Protein A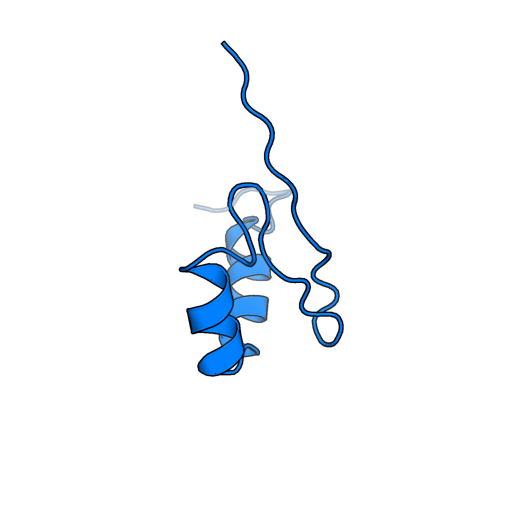F-A0A7Y6YCT5-F1 (afdb_monomer)

Radius of gyration: 14.13 Å; Cα contacts (8 Å, |Δi|>4): 38; chains: 1; bounding box: 32×34×30 Å

pLDDT: mean 86.25, std 16.67, range [42.88, 97.81]

Nearest PDB structures (foldseek):
  7ms2-assembly1_B  TM=9.012E-01  e=2.377E-02  Acetivibrio thermocellus AD2
  3abz-assembly1_C  TM=9.177E-01  e=4.164E-02  Kluyveromyces marxianus
  7ms2-assembly1_A  TM=8.959E-01  e=6.799E-02  Acetivibrio thermocellus AD2
  8j9f-assembly2_A  TM=8.434E-01  e=2.086E-01  Paenibacillus relictisesami

Structure (mmCIF, N/CA/C/O backbone):
data_AF-A0A7Y6YCT5-F1
#
_entry.id   AF-A0A7Y6YCT5-F1
#
loop_
_atom_site.group_PDB
_atom_site.id
_atom_site.type_symbol
_atom_site.label_atom_id
_atom_site.label_alt_id
_atom_site.label_comp_id
_atom_site.label_asym_id
_atom_site.label_entity_id
_atom_site.label_seq_id
_atom_site.pdbx_PDB_ins_code
_atom_site.Cartn_x
_atom_site.Cartn_y
_atom_site.Cartn_z
_atom_site.occupancy
_atom_site.B_iso_or_equiv
_atom_site.auth_seq_id
_atom_site.auth_comp_id
_atom_site.auth_asym_id
_atom_site.auth_atom_id
_atom_site.pdbx_PDB_model_num
ATOM 1 N N . MET A 1 1 ? -12.396 25.967 -0.864 1.00 46.62 1 MET A N 1
ATOM 2 C CA . MET A 1 1 ? -12.022 25.683 -2.264 1.00 46.62 1 MET A CA 1
ATOM 3 C C . MET A 1 1 ? -12.910 24.551 -2.769 1.00 46.62 1 MET A C 1
ATOM 5 O O . MET A 1 1 ? -12.614 23.406 -2.472 1.00 46.62 1 MET A O 1
ATOM 9 N N . ASN A 1 2 ? -14.019 24.856 -3.449 1.00 42.88 2 ASN A N 1
ATOM 10 C CA . ASN A 1 2 ? -14.949 23.847 -3.977 1.00 42.88 2 ASN A CA 1
ATOM 11 C C . ASN A 1 2 ? -14.814 23.794 -5.503 1.00 42.88 2 ASN A C 1
ATOM 13 O O . ASN A 1 2 ? -14.941 24.827 -6.156 1.00 42.88 2 ASN A O 1
ATOM 17 N N . ASN A 1 3 ? -14.560 22.606 -6.056 1.00 52.78 3 ASN A N 1
ATOM 18 C CA . ASN A 1 3 ? -14.608 22.333 -7.493 1.00 52.78 3 ASN A CA 1
ATOM 19 C C . ASN A 1 3 ? -15.967 21.677 -7.816 1.00 52.78 3 ASN A C 1
ATOM 21 O O . ASN A 1 3 ? -16.270 20.645 -7.216 1.00 52.78 3 ASN A O 1
ATOM 25 N N . PRO A 1 4 ? -16.787 22.222 -8.735 1.00 58.38 4 PRO A N 1
ATOM 26 C CA . PRO A 1 4 ? -18.158 21.751 -8.972 1.00 58.38 4 PRO A CA 1
ATOM 27 C C . PRO A 1 4 ? -18.286 20.364 -9.633 1.00 58.38 4 PRO A C 1
ATOM 29 O O . PRO A 1 4 ? -19.403 19.890 -9.787 1.00 58.38 4 PRO A O 1
ATOM 32 N N . ASN A 1 5 ? -17.175 19.695 -9.974 1.00 61.12 5 ASN A N 1
ATOM 33 C CA . ASN A 1 5 ? -17.138 18.295 -10.435 1.00 61.12 5 ASN A CA 1
ATOM 34 C C . ASN A 1 5 ? -16.120 17.427 -9.655 1.00 61.12 5 ASN A C 1
ATOM 36 O O . ASN A 1 5 ? -15.702 16.378 -10.136 1.00 61.12 5 ASN A O 1
ATOM 40 N N . GLY A 1 6 ? -15.642 17.884 -8.491 1.00 49.47 6 GLY A N 1
ATOM 41 C CA . GLY A 1 6 ? -14.481 17.301 -7.815 1.00 49.47 6 GLY A CA 1
ATOM 42 C C . GLY A 1 6 ? -14.816 16.514 -6.554 1.00 49.47 6 GLY A C 1
ATOM 43 O O . GLY A 1 6 ? -14.871 17.097 -5.475 1.00 49.47 6 GLY A O 1
ATOM 44 N N . THR A 1 7 ? -14.884 15.186 -6.644 1.00 51.78 7 THR A N 1
ATOM 45 C CA . THR A 1 7 ? -14.291 14.390 -5.562 1.00 51.78 7 THR A CA 1
ATOM 46 C C . THR A 1 7 ? -12.781 14.541 -5.744 1.00 51.78 7 THR A C 1
ATOM 48 O O . THR A 1 7 ? -12.275 14.163 -6.802 1.00 51.78 7 THR A O 1
ATOM 51 N N . PRO A 1 8 ? -12.033 15.158 -4.814 1.00 49.31 8 PRO A N 1
ATOM 52 C CA . PRO A 1 8 ? -10.584 15.128 -4.926 1.00 49.31 8 PRO A CA 1
ATOM 53 C C . PRO A 1 8 ? -10.172 13.651 -4.896 1.00 49.31 8 PRO A C 1
ATOM 55 O O . PRO A 1 8 ? -10.670 12.912 -4.051 1.00 49.31 8 PRO A O 1
ATOM 58 N N . ALA A 1 9 ? -9.301 13.202 -5.805 1.00 55.84 9 ALA A N 1
ATOM 59 C CA . ALA A 1 9 ? -8.781 11.825 -5.792 1.00 55.84 9 ALA A CA 1
ATOM 60 C C . ALA A 1 9 ? -8.267 11.415 -4.392 1.00 55.84 9 ALA A C 1
ATOM 62 O O . ALA A 1 9 ? -8.387 10.259 -3.990 1.00 55.84 9 ALA A O 1
ATOM 63 N N . ASN A 1 10 ? -7.802 12.403 -3.621 1.00 59.72 10 ASN A N 1
ATOM 64 C CA . ASN A 1 10 ? -7.489 12.300 -2.201 1.00 59.72 10 ASN A CA 1
ATOM 65 C C . ASN A 1 10 ? -8.580 11.621 -1.362 1.00 59.72 10 ASN A C 1
ATOM 67 O O . ASN A 1 10 ? -8.256 10.703 -0.625 1.00 59.72 10 ASN A O 1
ATOM 71 N N . GLY A 1 11 ? -9.859 11.971 -1.529 1.00 75.56 11 GLY A N 1
ATOM 72 C CA . GLY A 1 11 ? -10.937 11.438 -0.688 1.00 75.56 11 GLY A CA 1
ATOM 73 C C . GLY A 1 11 ? -11.132 9.926 -0.819 1.00 75.56 11 GLY A C 1
ATOM 74 O O . GLY A 1 11 ? -11.453 9.255 0.157 1.00 75.56 11 GLY A O 1
ATOM 75 N N . GLN A 1 12 ? -10.908 9.367 -2.012 1.00 86.25 12 GLN A N 1
ATOM 76 C CA . GLN A 1 12 ? -10.982 7.918 -2.229 1.00 86.25 12 GLN A CA 1
ATOM 77 C C . GLN A 1 12 ? -9.731 7.205 -1.704 1.00 86.25 12 GLN A C 1
ATOM 79 O O . GLN A 1 12 ? -9.835 6.126 -1.126 1.00 86.25 12 GLN A O 1
ATOM 84 N N . ALA A 1 13 ? -8.554 7.812 -1.879 1.00 88.56 13 ALA A N 1
ATOM 85 C CA . ALA A 1 13 ? -7.309 7.276 -1.342 1.00 88.56 13 ALA A CA 1
ATOM 86 C C . ALA A 1 13 ? -7.312 7.271 0.197 1.00 88.56 13 ALA A C 1
ATOM 88 O O . ALA A 1 13 ? -6.962 6.264 0.799 1.00 88.56 13 ALA A O 1
ATOM 89 N N . GLU A 1 14 ? -7.778 8.350 0.826 1.00 91.75 14 GLU A N 1
ATOM 90 C CA . GLU A 1 14 ? -7.922 8.487 2.281 1.00 91.75 14 GLU A CA 1
ATOM 91 C C . GLU A 1 14 ? -8.842 7.390 2.850 1.00 91.75 14 GLU A C 1
ATOM 93 O O . GLU A 1 14 ? -8.458 6.683 3.777 1.00 91.75 14 GLU A O 1
ATOM 98 N N . GLN A 1 15 ? -9.992 7.137 2.212 1.00 93.19 15 GLN A N 1
ATOM 99 C CA . GLN A 1 15 ? -10.903 6.048 2.600 1.00 93.19 15 GLN A CA 1
ATOM 100 C C . GLN A 1 15 ? -10.294 4.647 2.464 1.00 93.19 15 GLN A C 1
ATOM 102 O O . GLN A 1 15 ? -10.645 3.749 3.232 1.00 93.19 15 GLN A O 1
ATOM 107 N N . LEU A 1 16 ? -9.440 4.420 1.463 1.00 94.44 16 LEU A N 1
ATOM 108 C CA . LEU A 1 16 ? -8.742 3.144 1.297 1.00 94.44 16 LEU A CA 1
ATOM 109 C C . LEU A 1 16 ? -7.654 2.978 2.359 1.00 94.44 16 LEU A C 1
ATOM 111 O O . LEU A 1 16 ? -7.544 1.897 2.929 1.00 94.44 16 LEU A O 1
ATOM 115 N N . ILE A 1 17 ? -6.905 4.044 2.659 1.00 94.31 17 ILE A N 1
ATOM 116 C CA . ILE A 1 17 ? -5.848 4.045 3.679 1.00 94.31 17 ILE A CA 1
ATOM 117 C C . ILE A 1 17 ? -6.408 3.684 5.058 1.00 94.31 17 ILE A C 1
ATOM 119 O O . ILE A 1 17 ? -5.809 2.858 5.748 1.00 94.31 17 ILE A O 1
ATOM 123 N N . ASP A 1 18 ? -7.576 4.223 5.420 1.00 96.12 18 ASP A N 1
ATOM 124 C CA . ASP A 1 18 ? -8.256 3.932 6.691 1.00 96.12 18 ASP A CA 1
ATOM 125 C C . ASP A 1 18 ? -8.682 2.460 6.840 1.00 96.12 18 ASP A C 1
ATOM 127 O O . ASP A 1 18 ? -8.928 1.984 7.948 1.00 96.12 18 ASP A O 1
ATOM 131 N N . GLN A 1 19 ? -8.790 1.724 5.731 1.00 97.12 19 GLN A N 1
ATOM 132 C CA . GLN A 1 19 ? -9.200 0.320 5.721 1.00 97.12 19 GLN A CA 1
ATOM 133 C C . GLN A 1 19 ? -8.027 -0.663 5.659 1.00 97.12 19 GLN A C 1
ATOM 135 O O . GLN A 1 19 ? -8.267 -1.868 5.785 1.00 97.12 19 GLN A O 1
ATOM 140 N N . LEU A 1 20 ? -6.798 -0.186 5.446 1.00 97.44 20 LEU A N 1
ATOM 141 C CA . LEU A 1 20 ? -5.609 -1.035 5.374 1.00 97.44 20 LEU A CA 1
ATOM 142 C C . LEU A 1 20 ? -5.232 -1.571 6.757 1.00 97.44 20 LEU A C 1
ATOM 144 O O . LEU A 1 20 ? -5.290 -0.850 7.755 1.00 97.44 20 LEU A O 1
ATOM 148 N N . THR A 1 21 ? -4.763 -2.817 6.816 1.00 97.81 21 THR A N 1
ATOM 149 C CA . THR A 1 21 ? -4.016 -3.282 7.992 1.00 97.81 21 THR A CA 1
ATOM 150 C C . THR A 1 21 ? -2.613 -2.675 8.011 1.00 97.81 21 THR A C 1
ATOM 152 O O . THR A 1 21 ? -2.119 -2.167 7.002 1.00 97.81 21 THR A O 1
ATOM 155 N N . LEU A 1 22 ? -1.932 -2.753 9.157 1.00 96.75 22 LEU A N 1
ATOM 156 C CA . LEU A 1 22 ? -0.550 -2.286 9.257 1.00 96.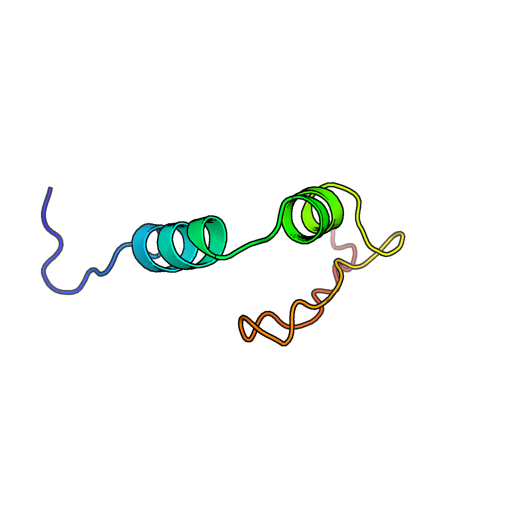75 22 LEU A CA 1
ATOM 157 C C . LEU A 1 22 ? 0.368 -3.056 8.297 1.00 96.75 22 LEU A C 1
ATOM 159 O O . LEU A 1 22 ? 1.231 -2.466 7.656 1.00 96.75 22 LEU A O 1
ATOM 163 N N . GLU A 1 23 ? 0.166 -4.363 8.164 1.00 96.50 23 GLU A N 1
ATOM 164 C CA . GLU A 1 23 ? 0.925 -5.211 7.247 1.00 96.50 23 GLU A CA 1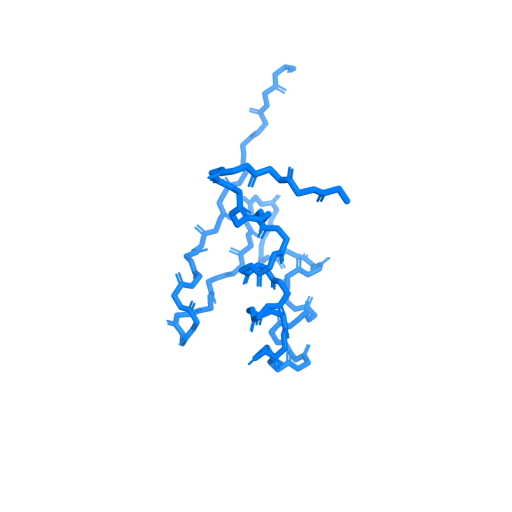
ATOM 165 C C . GLU A 1 23 ? 0.698 -4.796 5.790 1.00 96.50 23 GLU A C 1
ATOM 167 O O . GLU A 1 23 ? 1.658 -4.690 5.028 1.00 96.50 23 GLU A O 1
ATOM 172 N N . GLU A 1 24 ? -0.551 -4.505 5.412 1.00 96.81 24 GLU A N 1
ATOM 173 C CA . GLU A 1 24 ? -0.892 -4.015 4.075 1.00 96.81 24 GLU A CA 1
ATOM 174 C C . GLU A 1 24 ? -0.246 -2.644 3.808 1.00 96.81 24 GLU A C 1
ATOM 176 O O . GLU A 1 24 ? 0.366 -2.457 2.756 1.00 96.81 24 GLU A O 1
ATOM 181 N N . GLN A 1 25 ? -0.278 -1.718 4.775 1.00 95.69 25 GLN A N 1
ATOM 182 C CA . GLN A 1 25 ? 0.416 -0.426 4.675 1.00 95.69 25 GLN A CA 1
ATOM 183 C C . GLN A 1 25 ? 1.925 -0.602 4.486 1.00 95.69 25 GLN A C 1
ATOM 185 O O . GLN A 1 25 ? 2.502 -0.016 3.573 1.00 95.69 25 GLN A O 1
ATOM 190 N N . VAL A 1 26 ? 2.565 -1.433 5.313 1.00 95.69 26 VAL A N 1
ATOM 191 C CA . VAL A 1 26 ? 4.008 -1.698 5.224 1.00 95.69 26 VAL A CA 1
ATOM 192 C C . VAL A 1 26 ? 4.365 -2.324 3.876 1.00 95.69 26 VAL A C 1
ATOM 194 O O . VAL A 1 26 ? 5.350 -1.917 3.263 1.00 95.69 26 VAL A O 1
ATOM 197 N N . SER A 1 27 ? 3.544 -3.249 3.371 1.00 94.94 27 SER A N 1
ATOM 198 C CA . SER A 1 27 ? 3.789 -3.918 2.087 1.00 94.94 27 SER A CA 1
ATOM 199 C C . SER A 1 27 ? 3.817 -2.951 0.894 1.00 94.94 27 SER A C 1
ATOM 201 O O . SER A 1 27 ? 4.573 -3.154 -0.057 1.00 94.94 27 SER A O 1
ATOM 203 N N . LEU A 1 28 ? 3.048 -1.858 0.963 1.00 95.00 28 LEU A N 1
ATOM 204 C CA . LEU A 1 28 ? 3.023 -0.821 -0.070 1.00 95.00 28 LEU A CA 1
ATOM 205 C C . LEU A 1 28 ? 4.246 0.110 -0.028 1.00 95.00 28 LEU A C 1
ATOM 207 O O . LEU A 1 28 ? 4.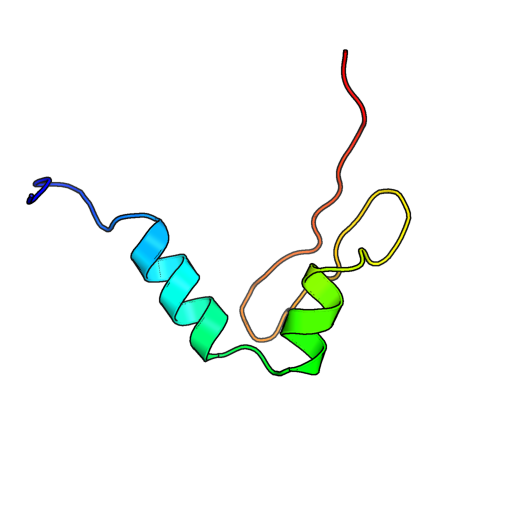474 0.850 -0.982 1.00 95.00 28 LEU A O 1
ATOM 211 N N . LEU A 1 29 ? 5.041 0.077 1.047 1.00 94.69 29 LEU A N 1
ATOM 212 C CA . LEU A 1 29 ? 6.227 0.922 1.216 1.00 94.69 29 LEU A CA 1
ATOM 213 C C . LEU A 1 29 ? 7.535 0.234 0.806 1.00 94.69 29 LEU A C 1
ATOM 215 O O . LEU A 1 29 ? 8.559 0.908 0.705 1.00 94.69 29 LEU A O 1
ATOM 219 N N . SER A 1 30 ? 7.526 -1.083 0.585 1.00 89.62 30 SER A N 1
ATOM 220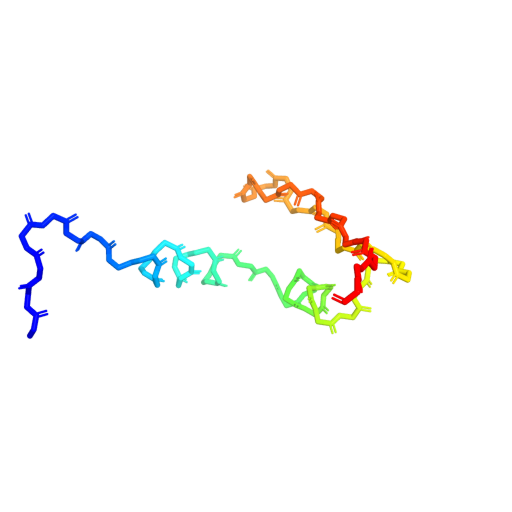 C CA . SER A 1 30 ? 8.751 -1.861 0.353 1.00 89.62 30 SER A CA 1
ATOM 221 C C . SER A 1 30 ? 8.869 -2.506 -1.026 1.00 89.62 30 SER A C 1
ATOM 223 O O . SER A 1 30 ? 9.931 -3.042 -1.333 1.00 89.62 30 SER A O 1
ATOM 225 N N . GLY A 1 31 ? 7.820 -2.479 -1.853 1.00 88.44 31 GLY A N 1
ATOM 226 C CA . GLY A 1 31 ? 7.779 -3.326 -3.048 1.00 88.44 31 GLY A CA 1
ATOM 227 C C . GLY A 1 31 ? 7.545 -4.801 -2.696 1.00 88.44 31 GLY A C 1
ATOM 228 O O . GLY A 1 31 ? 7.895 -5.267 -1.612 1.00 88.44 31 GLY A O 1
ATOM 229 N N . GLU A 1 32 ? 6.929 -5.538 -3.617 1.00 92.94 32 GLU A N 1
ATOM 230 C CA . GLU A 1 32 ? 6.882 -7.008 -3.605 1.00 92.94 32 GLU A CA 1
ATOM 231 C C . GLU A 1 32 ? 8.155 -7.585 -4.241 1.00 92.94 32 GLU A C 1
ATOM 233 O O . GLU A 1 32 ? 8.721 -8.566 -3.762 1.00 92.94 32 GLU A O 1
ATOM 238 N N . ASP A 1 33 ? 8.617 -6.943 -5.314 1.00 92.88 33 ASP A N 1
ATOM 239 C CA . ASP A 1 33 ? 9.873 -7.222 -5.998 1.00 92.88 33 ASP A CA 1
ATOM 240 C C . ASP A 1 33 ? 10.455 -5.923 -6.582 1.00 92.88 33 ASP A C 1
ATOM 242 O O . ASP A 1 33 ? 9.927 -4.832 -6.361 1.00 92.88 33 ASP A O 1
ATOM 246 N N . PHE A 1 34 ? 11.548 -6.032 -7.340 1.00 92.75 34 PHE A N 1
ATOM 247 C CA . PHE A 1 34 ? 12.230 -4.888 -7.957 1.00 92.75 34 PHE A CA 1
ATOM 248 C C . PHE A 1 34 ? 11.323 -3.999 -8.819 1.00 92.75 34 PHE A C 1
ATOM 250 O O . PHE A 1 34 ? 11.652 -2.837 -9.037 1.00 92.75 34 PHE A O 1
ATOM 257 N N . TRP A 1 35 ? 10.210 -4.533 -9.324 1.00 95.19 35 TRP A N 1
ATOM 258 C CA . TRP A 1 35 ? 9.388 -3.880 -10.334 1.00 95.19 35 TRP A CA 1
ATOM 259 C C . TRP A 1 35 ? 7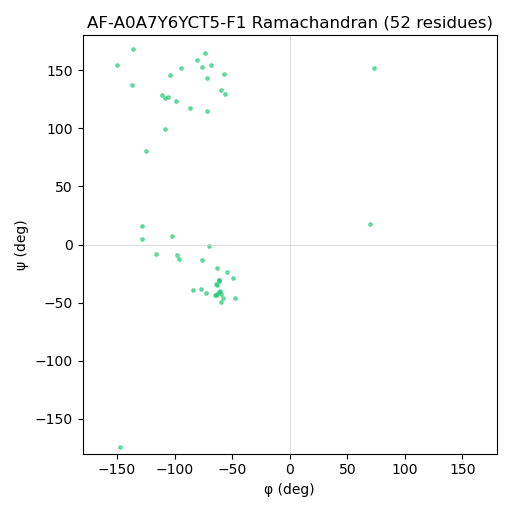.916 -3.813 -9.958 1.00 95.19 35 TRP A C 1
ATOM 261 O O . TRP A 1 35 ? 7.110 -3.398 -10.788 1.00 95.19 35 TRP A O 1
ATOM 271 N N . SER A 1 36 ? 7.509 -4.238 -8.765 1.00 96.56 36 SER A N 1
ATOM 272 C CA . SER A 1 36 ? 6.087 -4.304 -8.453 1.00 96.56 36 SER A CA 1
ATOM 273 C C . SER A 1 36 ? 5.737 -4.094 -6.992 1.00 96.56 36 SER A C 1
ATOM 275 O O . SER A 1 36 ? 6.533 -4.336 -6.091 1.00 96.56 36 SER A O 1
ATOM 277 N N . LEU A 1 37 ? 4.507 -3.630 -6.783 1.00 96.75 37 LEU A N 1
ATOM 278 C CA . LEU A 1 37 ? 3.828 -3.577 -5.495 1.00 96.75 37 LEU A CA 1
ATOM 279 C C . LEU A 1 37 ? 2.787 -4.698 -5.417 1.00 96.75 37 LEU A C 1
ATOM 281 O O . LEU A 1 37 ? 2.150 -5.000 -6.438 1.00 96.75 37 LEU A O 1
ATOM 285 N N . PRO A 1 38 ? 2.564 -5.269 -4.222 1.00 96.19 38 PRO A N 1
ATOM 286 C CA . PRO A 1 38 ? 1.610 -6.350 -4.050 1.00 96.19 38 PRO A CA 1
ATOM 287 C C . PRO A 1 38 ? 0.170 -5.864 -4.253 1.00 96.19 38 PRO A C 1
ATOM 289 O O . PRO A 1 38 ? -0.154 -4.690 -4.071 1.00 96.19 38 PRO A O 1
ATOM 292 N N . ALA A 1 39 ? -0.713 -6.786 -4.632 1.00 96.94 39 ALA A N 1
ATOM 293 C CA . ALA A 1 39 ? -2.149 -6.527 -4.674 1.00 96.94 39 ALA A CA 1
ATOM 294 C C . ALA A 1 39 ? -2.755 -6.550 -3.262 1.00 96.94 39 ALA A C 1
ATOM 296 O O . ALA A 1 39 ? -2.307 -7.311 -2.404 1.00 96.94 39 ALA A O 1
ATOM 297 N N . ILE A 1 40 ? -3.853 -5.815 -3.066 1.00 97.38 40 ILE A N 1
ATOM 298 C CA . ILE A 1 40 ? -4.705 -5.900 -1.870 1.00 97.38 40 ILE A CA 1
ATOM 299 C C . ILE A 1 40 ? -6.143 -6.187 -2.337 1.00 97.38 40 ILE A C 1
ATOM 301 O O . ILE A 1 40 ? -6.970 -5.273 -2.444 1.00 97.38 40 ILE A O 1
ATOM 305 N N . PRO A 1 41 ? -6.470 -7.459 -2.660 1.00 96.44 41 PRO A N 1
ATOM 306 C CA . PRO A 1 41 ? -7.734 -7.815 -3.309 1.00 96.44 41 PRO A CA 1
ATOM 307 C C . PRO A 1 41 ? -8.975 -7.477 -2.481 1.00 96.44 41 PRO A C 1
ATOM 309 O O . PRO A 1 41 ? -10.014 -7.147 -3.049 1.00 96.44 41 PRO A O 1
ATOM 312 N N . ARG A 1 42 ? -8.873 -7.503 -1.143 1.00 97.12 42 ARG A N 1
ATOM 313 C CA . ARG A 1 42 ? -9.984 -7.162 -0.237 1.00 97.12 42 ARG A CA 1
ATOM 314 C C . ARG A 1 42 ? -10.464 -5.720 -0.418 1.00 97.12 42 ARG A C 1
ATOM 316 O O . ARG A 1 42 ? -11.643 -5.448 -0.220 1.00 97.12 42 ARG A O 1
ATOM 323 N N . LEU A 1 43 ? -9.556 -4.825 -0.802 1.00 96.31 43 LEU A N 1
ATOM 324 C CA . LEU A 1 43 ? -9.838 -3.415 -1.066 1.00 96.31 43 LEU A CA 1
ATOM 325 C C . LEU A 1 43 ? -9.926 -3.104 -2.569 1.00 96.31 43 LEU A C 1
ATOM 327 O O . LEU A 1 43 ? -10.019 -1.943 -2.952 1.00 96.31 43 LEU A O 1
ATOM 331 N N . GLY A 1 44 ? -9.889 -4.127 -3.432 1.00 95.12 44 GLY A N 1
ATOM 332 C CA . GLY A 1 44 ? -9.926 -3.956 -4.886 1.00 95.12 44 GLY A CA 1
ATOM 333 C C . GLY A 1 44 ? -8.660 -3.330 -5.482 1.00 95.12 44 GLY A C 1
ATOM 334 O O . GLY A 1 44 ? -8.696 -2.851 -6.615 1.00 95.12 44 GLY A O 1
ATOM 335 N N . ILE A 1 45 ? -7.543 -3.325 -4.747 1.00 95.12 45 ILE A N 1
ATOM 336 C CA . ILE A 1 45 ? -6.269 -2.774 -5.219 1.00 95.12 45 ILE A CA 1
ATOM 337 C C . ILE A 1 45 ? -5.528 -3.863 -5.993 1.00 95.12 45 ILE A C 1
ATOM 339 O O . ILE A 1 45 ? -5.175 -4.912 -5.449 1.00 95.12 45 ILE A O 1
ATOM 343 N N . ASN A 1 46 ? -5.290 -3.610 -7.2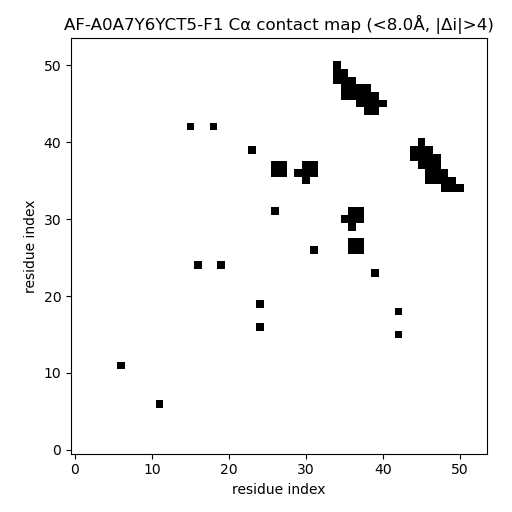76 1.00 96.38 46 ASN A N 1
ATOM 344 C CA . ASN A 1 46 ? -4.582 -4.536 -8.153 1.00 96.38 46 ASN A CA 1
ATOM 345 C C . ASN A 1 46 ? -3.065 -4.443 -7.967 1.00 96.38 46 ASN A C 1
ATOM 347 O O . ASN A 1 46 ? -2.539 -3.415 -7.542 1.00 96.38 46 ASN A O 1
ATOM 351 N N . LYS A 1 47 ? -2.360 -5.507 -8.365 1.00 95.94 47 LYS A N 1
ATOM 352 C CA . LYS A 1 47 ? -0.897 -5.502 -8.469 1.00 95.94 47 LYS A CA 1
ATOM 353 C C . LYS A 1 47 ? -0.461 -4.370 -9.398 1.00 95.94 47 LYS A C 1
ATOM 355 O O . LYS A 1 47 ? -0.962 -4.257 -10.518 1.00 95.94 47 LYS A O 1
ATOM 360 N N . MET A 1 48 ? 0.484 -3.557 -8.9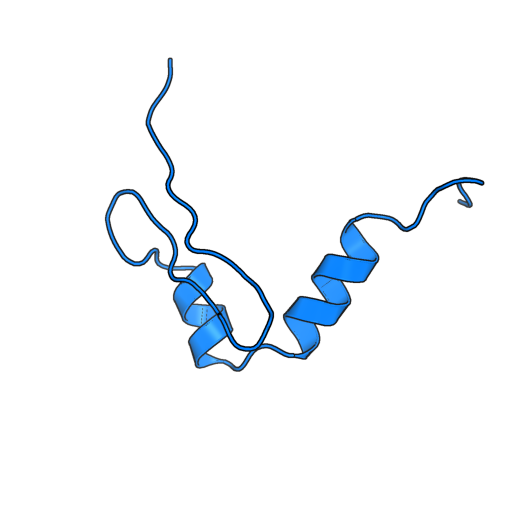41 1.00 96.19 48 MET A N 1
ATOM 361 C CA . MET A 1 48 ? 1.063 -2.484 -9.745 1.00 96.19 48 MET A CA 1
ATOM 362 C C . MET A 1 48 ? 2.456 -2.897 -10.184 1.00 96.19 48 MET A C 1
ATOM 364 O O . MET A 1 48 ? 3.276 -3.271 -9.352 1.00 96.19 48 MET A O 1
ATOM 368 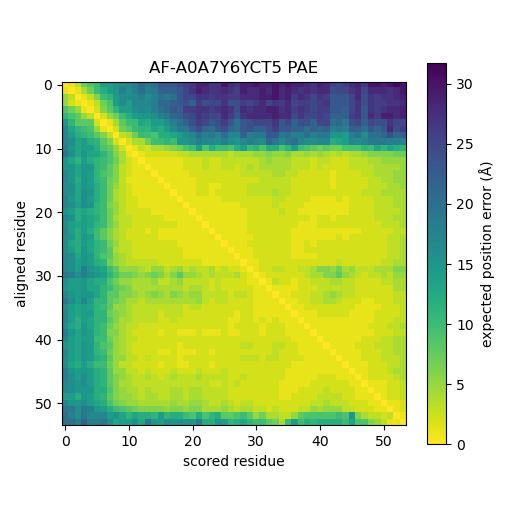N N . ARG A 1 49 ? 2.722 -2.828 -11.488 1.00 96.00 49 ARG A N 1
ATOM 369 C CA . ARG A 1 49 ? 4.052 -3.051 -12.050 1.00 96.00 49 ARG A CA 1
ATOM 370 C C . ARG A 1 49 ? 4.589 -1.741 -12.596 1.00 96.00 49 ARG A C 1
ATOM 372 O O . ARG A 1 49 ? 3.913 -1.084 -13.383 1.00 96.00 49 ARG A O 1
ATOM 379 N N . VAL A 1 50 ? 5.798 -1.396 -12.188 1.00 94.81 50 VAL A N 1
ATOM 380 C CA . VAL A 1 50 ? 6.581 -0.315 -12.767 1.00 94.81 50 VAL A CA 1
ATOM 381 C C . VAL A 1 50 ? 7.517 -0.884 -13.828 1.00 94.81 50 VAL A C 1
ATOM 383 O O . VAL A 1 50 ? 7.910 -2.051 -13.794 1.00 94.81 50 VAL A O 1
ATOM 386 N N . THR A 1 51 ? 7.842 -0.060 -14.809 1.00 95.19 51 THR A N 1
ATOM 387 C CA . THR A 1 51 ? 8.829 -0.361 -15.841 1.00 95.19 51 THR A CA 1
ATOM 388 C C . THR A 1 51 ? 9.659 0.888 -16.030 1.00 95.19 51 THR A C 1
ATOM 390 O O . THR A 1 51 ? 9.083 1.977 -16.088 1.00 95.19 51 THR A O 1
ATOM 393 N N . ASP A 1 52 ? 10.973 0.740 -16.151 1.00 93.50 52 ASP A N 1
ATOM 394 C CA . ASP A 1 52 ? 11.824 1.873 -16.496 1.00 93.50 52 ASP A CA 1
ATOM 395 C C . ASP A 1 52 ? 11.389 2.511 -17.823 1.00 93.50 52 ASP A C 1
ATOM 397 O O . ASP A 1 52 ? 10.941 1.839 -18.759 1.00 93.50 52 ASP A O 1
ATOM 401 N N . GLY A 1 53 ? 11.560 3.825 -17.890 1.00 90.44 53 GLY A N 1
ATOM 402 C CA . GLY A 1 53 ? 11.489 4.644 -19.093 1.00 90.44 53 GLY A CA 1
ATOM 403 C C . GLY A 1 53 ? 12.649 5.649 -19.089 1.00 90.44 53 GLY A C 1
ATOM 404 O O . GLY A 1 53 ? 13.337 5.755 -18.072 1.00 90.44 53 GLY A O 1
ATOM 405 N N . PRO A 1 54 ? 12.922 6.338 -20.210 1.00 77.00 54 PRO A N 1
ATOM 406 C CA . PRO A 1 54 ? 13.905 7.422 -20.253 1.00 77.00 54 PRO A CA 1
ATOM 407 C C . PRO A 1 54 ? 13.534 8.609 -19.353 1.00 77.00 54 PRO A C 1
ATOM 409 O O . PRO A 1 54 ? 12.322 8.828 -19.116 1.00 77.00 54 PRO A O 1
#

Secondary structure (DSSP, 8-state):
---TT---HHHHHHHHHTT--HHHHHHHHH-SBTTEE--BGGGTBPPEE-----

Sequence (54 aa):
MNNPNGTPANGQAEQLIDQLTLEEQVSLLSGEDFWSLPAIPRLGINKMRVTDGP

Mean predicted aligned error: 7.22 Å

Solvent-accessible surface area (backbone atoms only — not comparable to full-atom values): 3563 Å² total; per-residue (Å²): 142,86,58,99,87,57,79,56,73,61,62,60,52,52,59,51,59,75,69,49,50,70,66,57,54,53,43,70,74,68,42,69,51,101,43,27,35,62,56,43,70,94,78,70,40,67,66,44,75,62,75,92,75,135

Foldseek 3Di:
DDDPVDPDPVVLVVVLVVVDDPVLVVQQVPAPDPFWGPADVVSPRHIDGHDDDD